Protein AF-A0A4Q3EH53-F1 (afdb_monomer_lite)

Secondary structure (DSSP, 8-state):
----PPEEEEE-STT---SSS--HHHHHHHHHTTS--SEEEEE-S--STTTS---TT-TTHHHHHHHHHHHHHHHTT--SEEEE---TTTTTTT-TTHHHHHHHHHHHHHHHTTT---BSSGGG----EEEEEETTEEEEE--GGGG-

pLDDT: mean 95.02, std 7.0, range [47.12, 98.81]

Radius of gyration: 15.26 Å; chains: 1; bounding box: 45×33×41 Å

Foldseek 3Di:
DPPADEEEAEAELQAPDDPPDDDPVLVVLLVVLVDDGHYEYEYEAPLHPDAAADDPPDPCNVVNLVSLVSNCVSCVVHPYHAAYEHDCSCLRNLDPCSLVSLLVRQVSNCVSVVNDRRYPPPSLDQDQDWDDSDPVDIDTGGRPSVVD

Sequence (148 aa):
MDNSVFEVILVGDSGNISRYKPDPVLSLLTVHLQTPNPSAVIFLGDNIYPKGLPEKGDRLRKDAELVLKKHHEAVKDYGGKVIFISGNHDWNKGKDDGYDYVIRQEKYLEKLFDGANIYLPSNGCPGPKEVSINDDLTIVAINTQWWI

Structure (mmCIF, N/CA/C/O backbone):
data_AF-A0A4Q3EH53-F1
#
_entry.id   AF-A0A4Q3EH53-F1
#
loop_
_atom_site.group_PDB
_atom_site.id
_atom_site.type_symbol
_atom_site.label_atom_id
_atom_site.label_alt_id
_atom_site.label_comp_id
_atom_site.label_asym_id
_atom_site.label_entity_id
_atom_site.label_seq_id
_atom_site.pdbx_PDB_ins_code
_atom_site.Cartn_x
_atom_site.Cartn_y
_atom_site.Cartn_z
_atom_site.occupancy
_atom_site.B_iso_or_equiv
_atom_site.auth_seq_id
_atom_site.auth_comp_id
_atom_site.auth_asym_id
_atom_site.auth_atom_id
_atom_site.pdbx_PDB_model_num
ATOM 1 N N . MET A 1 1 ? -25.188 0.169 24.663 1.00 47.12 1 MET A N 1
ATOM 2 C CA . MET A 1 1 ? -24.519 -0.308 23.441 1.00 47.12 1 MET A CA 1
ATOM 3 C C . MET A 1 1 ? -23.692 0.859 22.956 1.00 47.12 1 MET A C 1
ATOM 5 O O . MET A 1 1 ? -24.238 1.956 22.896 1.00 47.12 1 MET A O 1
ATOM 9 N N . ASP A 1 2 ? -22.386 0.666 22.797 1.00 54.84 2 ASP A N 1
ATOM 10 C CA . ASP A 1 2 ? -21.526 1.703 22.232 1.00 54.84 2 ASP A CA 1
ATOM 11 C C . ASP A 1 2 ? -21.974 1.933 20.784 1.00 54.84 2 ASP A C 1
ATOM 13 O O . ASP A 1 2 ? -22.046 0.991 20.003 1.00 54.84 2 ASP A O 1
ATOM 17 N N . ASN A 1 3 ? -22.393 3.157 20.480 1.00 58.94 3 ASN A N 1
ATOM 18 C CA . ASN A 1 3 ? -22.977 3.551 19.196 1.00 58.94 3 ASN A CA 1
ATOM 19 C C . ASN A 1 3 ? -21.880 4.079 18.251 1.00 58.94 3 ASN A C 1
ATOM 21 O O . ASN A 1 3 ? -22.140 4.937 17.405 1.00 58.94 3 ASN A O 1
ATOM 25 N N . SER A 1 4 ? -20.633 3.648 18.464 1.00 73.00 4 SER A N 1
ATOM 26 C CA . SER A 1 4 ? -19.479 4.121 17.716 1.00 73.00 4 SER A CA 1
ATOM 27 C C . SER A 1 4 ? -19.529 3.570 16.289 1.00 73.00 4 SER A C 1
ATOM 29 O O . SER A 1 4 ? -19.473 2.368 16.040 1.00 73.00 4 SER A O 1
ATOM 31 N N . VAL A 1 5 ? -19.705 4.476 15.326 1.00 88.19 5 VAL A N 1
ATOM 32 C CA . VAL A 1 5 ? -19.686 4.150 13.897 1.00 88.19 5 VAL A CA 1
ATOM 33 C C . VAL A 1 5 ? -18.267 3.733 13.519 1.00 88.19 5 VAL A C 1
ATOM 35 O O . VAL A 1 5 ? -17.317 4.463 13.801 1.00 88.19 5 VAL A O 1
ATOM 38 N N . PHE A 1 6 ? -18.125 2.575 12.873 1.00 93.50 6 PHE A N 1
ATOM 39 C CA . PHE A 1 6 ? -16.848 2.142 12.313 1.00 93.50 6 PHE A CA 1
ATOM 40 C C . PHE A 1 6 ? -16.619 2.799 10.947 1.00 93.50 6 PHE A C 1
ATOM 42 O O . PHE A 1 6 ? -17.462 2.693 10.056 1.00 93.50 6 PHE A O 1
ATOM 49 N N . GLU A 1 7 ? -15.473 3.448 10.761 1.00 95.38 7 GLU A N 1
ATOM 50 C CA . GLU A 1 7 ? -15.116 4.116 9.507 1.00 95.38 7 GLU A CA 1
ATOM 51 C C . GLU A 1 7 ? -14.174 3.259 8.647 1.00 95.38 7 GLU A C 1
ATOM 53 O O . GLU A 1 7 ? -13.176 2.718 9.121 1.00 95.38 7 GLU A O 1
ATOM 58 N N . VAL A 1 8 ? -14.454 3.168 7.347 1.00 96.94 8 VAL A N 1
ATOM 59 C CA . VAL A 1 8 ? -13.541 2.554 6.374 1.00 96.94 8 VAL A CA 1
ATOM 60 C C . VAL A 1 8 ? -12.987 3.646 5.468 1.00 96.94 8 VAL A C 1
ATOM 62 O O . VAL A 1 8 ? -13.729 4.264 4.708 1.00 96.94 8 VAL A O 1
ATOM 65 N N . ILE A 1 9 ? -11.678 3.864 5.536 1.00 98.06 9 ILE A N 1
ATOM 66 C CA . ILE A 1 9 ? -10.967 4.883 4.767 1.00 98.06 9 ILE A CA 1
ATOM 67 C C . ILE A 1 9 ? -10.294 4.202 3.578 1.00 98.06 9 ILE A C 1
ATOM 69 O O . ILE A 1 9 ? -9.456 3.318 3.747 1.00 98.06 9 ILE A O 1
ATOM 73 N N . LEU A 1 10 ? -10.662 4.618 2.370 1.00 98.38 10 LEU A N 1
ATOM 74 C CA . LEU A 1 10 ? -10.197 4.025 1.119 1.00 98.38 10 LEU A CA 1
ATOM 75 C C . LEU A 1 10 ? -9.297 5.011 0.372 1.00 98.38 10 LEU A C 1
ATOM 77 O O . LEU A 1 10 ? -9.726 6.119 0.056 1.00 98.38 10 LEU A O 1
ATOM 81 N N . VAL A 1 11 ? -8.065 4.606 0.071 1.00 98.38 11 VAL A N 1
ATOM 82 C CA . VAL A 1 11 ? -7.070 5.439 -0.618 1.00 98.38 11 VAL A CA 1
ATOM 83 C C . VAL A 1 11 ? -6.567 4.692 -1.847 1.00 98.38 11 VAL A C 1
ATOM 85 O O . VAL A 1 11 ? -5.903 3.673 -1.716 1.00 98.38 11 VAL A O 1
ATOM 88 N N . GLY A 1 12 ? -6.894 5.163 -3.046 1.00 96.38 12 GLY A N 1
ATOM 89 C CA . GLY A 1 12 ? -6.427 4.571 -4.306 1.00 96.38 12 GLY A CA 1
ATOM 90 C C . GLY A 1 12 ? -5.412 5.459 -5.017 1.00 96.38 12 GLY A C 1
ATOM 91 O O . GLY A 1 12 ? -5.354 6.662 -4.753 1.00 96.38 12 GLY A O 1
ATOM 92 N N . ASP A 1 13 ? -4.634 4.869 -5.926 1.00 97.00 13 ASP A N 1
ATOM 93 C CA . ASP A 1 13 ? -3.798 5.592 -6.895 1.00 97.00 13 ASP A CA 1
ATOM 94 C C . ASP A 1 13 ? -2.798 6.582 -6.268 1.00 97.00 13 ASP A C 1
ATOM 96 O O . ASP A 1 13 ? -2.407 7.591 -6.863 1.00 97.00 13 ASP A O 1
ATOM 100 N N . SER A 1 14 ? -2.339 6.285 -5.054 1.00 95.25 14 SER A N 1
ATOM 101 C CA . SER A 1 14 ? -1.496 7.173 -4.251 1.00 95.25 14 SER A CA 1
ATOM 102 C C . SER A 1 14 ? 0.003 7.025 -4.533 1.00 95.25 14 SER A C 1
ATOM 104 O O . SER A 1 14 ? 0.832 7.547 -3.791 1.00 95.25 14 SER A O 1
ATOM 106 N N . GLY A 1 15 ? 0.399 6.346 -5.613 1.00 95.31 15 GLY A N 1
ATOM 107 C CA . GLY A 1 15 ? 1.806 6.063 -5.902 1.00 95.31 15 GLY A CA 1
ATOM 108 C C . GLY A 1 15 ? 2.636 7.209 -6.492 1.00 95.31 15 GLY A C 1
ATOM 109 O O . GLY A 1 15 ? 3.845 7.044 -6.662 1.00 95.31 15 GLY A O 1
ATOM 110 N N . ASN A 1 16 ? 2.030 8.348 -6.859 1.00 94.56 16 ASN A N 1
ATOM 111 C CA . ASN A 1 16 ? 2.708 9.439 -7.576 1.00 94.56 16 ASN A CA 1
ATOM 112 C C . ASN A 1 16 ? 3.123 10.559 -6.617 1.00 94.56 16 ASN A C 1
ATOM 114 O O . ASN A 1 16 ? 2.721 11.716 -6.752 1.00 94.56 16 ASN A O 1
ATOM 118 N N . ILE A 1 17 ? 3.929 10.202 -5.621 1.00 93.25 17 ILE A N 1
ATOM 119 C CA . ILE A 1 17 ? 4.295 11.130 -4.556 1.00 93.25 17 ILE A CA 1
ATOM 120 C C . ILE A 1 17 ? 5.590 11.865 -4.900 1.00 93.25 17 ILE A C 1
ATOM 122 O O . ILE A 1 17 ? 6.649 11.270 -5.107 1.00 93.25 17 ILE A O 1
ATOM 126 N N . SER A 1 18 ? 5.525 13.199 -4.888 1.00 89.56 18 SER A N 1
ATOM 127 C CA . SER A 1 18 ? 6.701 14.058 -5.046 1.00 89.56 18 SER A CA 1
ATOM 128 C C . SER A 1 18 ? 7.730 13.796 -3.954 1.00 89.56 18 SER A C 1
ATOM 130 O O . SER A 1 18 ? 7.390 13.667 -2.782 1.00 89.56 18 SER A O 1
ATOM 132 N N . ARG A 1 19 ? 9.020 13.825 -4.293 1.00 84.88 19 ARG A N 1
ATOM 133 C CA . ARG A 1 19 ? 10.094 13.750 -3.291 1.00 84.88 19 ARG A CA 1
ATOM 134 C C . ARG A 1 19 ? 10.142 14.976 -2.385 1.00 84.88 19 ARG A C 1
ATOM 136 O O . ARG A 1 19 ? 10.402 14.843 -1.195 1.00 84.88 19 ARG A O 1
ATOM 143 N N . TYR A 1 20 ? 9.886 16.149 -2.958 1.00 87.81 20 TYR A N 1
ATOM 144 C CA . TYR A 1 20 ? 10.205 17.446 -2.353 1.00 87.81 20 TYR A CA 1
ATOM 145 C C . TYR A 1 20 ? 9.001 18.162 -1.749 1.00 87.81 20 TYR A C 1
ATOM 147 O O . TYR A 1 20 ? 9.167 19.189 -1.101 1.00 87.81 20 TYR A O 1
ATOM 155 N N . LYS A 1 21 ? 7.790 17.663 -2.001 1.00 90.06 21 LYS A N 1
ATOM 156 C CA . LYS A 1 21 ? 6.555 18.265 -1.504 1.00 90.06 21 LYS A CA 1
ATOM 157 C C . LYS A 1 21 ? 5.763 17.234 -0.700 1.00 90.06 21 LYS A C 1
ATOM 159 O O . LYS A 1 21 ? 5.827 16.046 -1.039 1.00 90.06 21 LYS A O 1
ATOM 164 N N . PRO A 1 22 ? 5.044 17.664 0.349 1.00 90.88 22 PRO A N 1
ATOM 165 C CA . PRO A 1 22 ? 4.012 16.841 0.960 1.00 90.88 22 PRO A CA 1
ATOM 166 C C . PRO A 1 22 ? 2.986 16.422 -0.092 1.00 90.88 22 PRO A C 1
ATOM 168 O O . PRO A 1 22 ? 2.660 17.203 -0.991 1.00 90.88 22 PRO A O 1
ATOM 171 N N . ASP A 1 23 ? 2.499 15.193 0.022 1.00 96.50 23 ASP A N 1
ATOM 172 C CA . ASP A 1 23 ? 1.357 14.739 -0.758 1.00 96.50 23 ASP A CA 1
ATOM 173 C C . ASP A 1 23 ? 0.063 15.213 -0.072 1.00 96.50 23 ASP A C 1
ATOM 175 O O . ASP A 1 23 ? -0.076 15.003 1.138 1.00 96.50 23 ASP A O 1
ATOM 179 N N . PRO A 1 24 ? -0.863 15.884 -0.779 1.00 96.12 24 PRO A N 1
ATOM 180 C CA . PRO A 1 24 ? -2.069 16.428 -0.163 1.00 96.12 24 PRO A CA 1
ATOM 181 C C . PRO A 1 24 ? -3.021 15.341 0.356 1.00 96.12 24 PRO A C 1
ATOM 183 O O . PRO A 1 24 ? -3.655 15.563 1.384 1.00 96.12 24 PRO A O 1
ATOM 186 N N . VAL A 1 25 ? -3.095 14.173 -0.297 1.00 96.50 25 VAL A N 1
ATOM 187 C CA . VAL A 1 25 ? -3.964 13.062 0.127 1.00 96.50 25 VAL A CA 1
ATOM 188 C C . VAL A 1 25 ? -3.409 12.419 1.390 1.00 96.50 25 VAL A C 1
ATOM 190 O O . VAL A 1 25 ? -4.137 12.274 2.369 1.00 96.50 25 VAL A O 1
ATOM 193 N N . LEU A 1 26 ? -2.110 12.110 1.421 1.00 97.81 26 LEU A N 1
ATOM 194 C CA . LEU A 1 26 ? -1.485 11.556 2.624 1.00 97.81 26 LEU A CA 1
ATOM 195 C C . LEU A 1 26 ? -1.484 12.552 3.787 1.00 97.81 26 LEU A C 1
ATOM 197 O O . LEU A 1 26 ? -1.689 12.152 4.927 1.00 97.81 26 LEU A O 1
ATOM 201 N N . SER A 1 27 ? -1.307 13.847 3.512 1.00 97.25 27 SER A N 1
ATOM 202 C CA . SER A 1 27 ? -1.379 14.882 4.553 1.00 97.25 27 SER A CA 1
ATOM 203 C C . SER A 1 27 ? -2.784 14.975 5.151 1.00 97.25 27 SER A C 1
ATOM 205 O O . SER A 1 27 ? -2.925 15.070 6.369 1.00 97.25 27 SER A O 1
ATOM 207 N N . LEU A 1 28 ? -3.822 14.919 4.307 1.00 97.31 28 LEU A N 1
ATOM 208 C CA . LEU A 1 28 ? -5.212 14.882 4.759 1.00 97.31 28 LEU A CA 1
ATOM 209 C C . LEU A 1 28 ? -5.490 13.625 5.588 1.00 97.31 28 LEU A C 1
ATOM 211 O O . LEU A 1 28 ? -6.092 13.732 6.653 1.00 97.31 28 LEU A O 1
ATOM 215 N N . LEU A 1 29 ? -5.006 12.465 5.135 1.00 98.00 29 LEU A N 1
ATOM 216 C CA . LEU A 1 29 ? -5.121 11.206 5.866 1.00 98.00 29 LEU A CA 1
ATOM 217 C C . LEU A 1 29 ? -4.488 11.321 7.258 1.00 98.00 29 LEU A C 1
ATOM 219 O O . LEU A 1 29 ? -5.150 11.028 8.245 1.00 98.00 29 LEU A O 1
ATOM 223 N N . THR A 1 30 ? -3.252 11.818 7.362 1.00 97.69 30 THR A N 1
ATOM 224 C CA . THR A 1 30 ? -2.578 11.995 8.657 1.00 97.69 30 THR A CA 1
ATOM 225 C C . THR A 1 30 ? -3.371 12.885 9.607 1.00 97.69 30 THR A C 1
ATOM 227 O O . THR A 1 30 ? -3.491 12.547 10.779 1.00 97.69 30 THR A O 1
ATOM 230 N N . VAL A 1 31 ? -3.928 14.001 9.125 1.00 97.25 31 VAL A N 1
ATOM 231 C CA . VAL A 1 31 ? -4.755 14.896 9.953 1.00 97.25 31 VAL A CA 1
ATOM 232 C C . VAL A 1 31 ? -6.050 14.209 10.385 1.00 97.25 31 VAL A C 1
ATOM 234 O O . VAL A 1 31 ? -6.423 14.293 11.552 1.00 97.25 31 VAL A O 1
A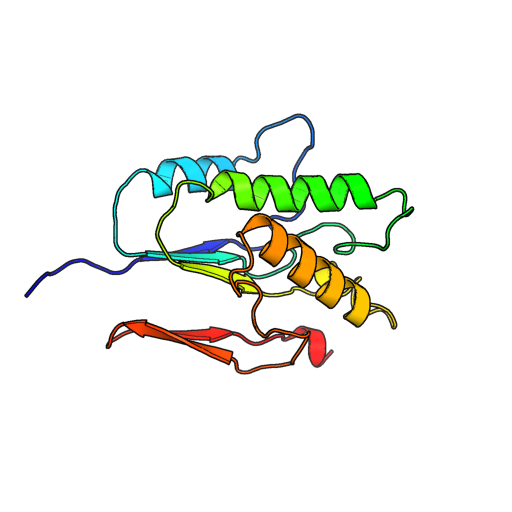TOM 237 N N . HIS A 1 32 ? -6.721 13.500 9.476 1.00 96.81 32 HIS A N 1
ATOM 238 C CA . HIS A 1 32 ? -7.965 12.787 9.773 1.00 96.81 32 HIS A CA 1
ATOM 239 C C . HIS A 1 32 ? -7.768 11.720 10.859 1.00 96.81 32 HIS A C 1
ATOM 241 O O . HIS A 1 32 ? -8.534 11.657 11.820 1.00 96.81 32 HIS A O 1
ATOM 247 N N . LEU A 1 33 ? -6.675 10.956 10.767 1.00 96.94 33 LEU A N 1
ATOM 248 C CA . LEU A 1 33 ? -6.334 9.883 11.707 1.00 96.94 33 LEU A CA 1
ATOM 249 C C . LEU A 1 33 ? -5.934 10.372 13.112 1.00 96.94 33 LEU A C 1
ATOM 251 O O . LEU A 1 33 ? -5.809 9.553 14.019 1.00 96.94 33 LEU A O 1
ATOM 255 N N . GLN A 1 34 ? -5.763 11.684 13.330 1.00 93.94 34 GLN A N 1
ATOM 256 C CA . GLN A 1 34 ? -5.559 12.244 14.677 1.00 93.94 34 GLN A CA 1
ATOM 257 C C . GLN A 1 34 ? -6.820 12.167 15.542 1.00 93.94 34 GLN A C 1
ATOM 259 O O . GLN A 1 34 ? -6.728 12.250 16.767 1.00 93.94 34 GLN A O 1
ATOM 264 N N . THR A 1 35 ? -7.995 12.022 14.923 1.00 87.88 35 THR A N 1
ATOM 265 C CA . THR A 1 35 ? -9.253 11.856 15.652 1.00 87.88 35 THR A CA 1
ATOM 266 C C . THR A 1 35 ? -9.440 10.376 15.987 1.00 87.88 35 THR A C 1
ATOM 268 O O . THR A 1 35 ? -9.561 9.560 15.071 1.00 87.88 35 THR A O 1
ATOM 271 N N . PRO A 1 36 ? -9.475 9.993 17.275 1.00 81.25 36 PRO A N 1
ATOM 272 C CA . PRO A 1 36 ? -9.585 8.595 17.663 1.00 81.25 36 PRO A CA 1
ATOM 273 C C . PRO A 1 36 ? -11.004 8.074 17.402 1.00 81.25 36 PRO A C 1
ATOM 275 O O . PRO A 1 36 ? -11.888 8.215 18.243 1.00 81.25 36 PRO A O 1
ATOM 278 N N . ASN A 1 37 ? -11.198 7.446 16.242 1.00 89.69 37 ASN A N 1
ATOM 279 C CA . ASN A 1 37 ? -12.412 6.722 15.869 1.00 89.69 37 ASN A CA 1
ATOM 280 C C . ASN A 1 37 ? -12.063 5.276 15.479 1.00 89.69 37 ASN A C 1
ATOM 282 O O . ASN A 1 37 ? -11.041 5.068 14.808 1.00 89.69 37 ASN A O 1
ATOM 286 N N . PRO A 1 38 ? -12.900 4.278 15.831 1.00 93.25 38 PRO A N 1
ATOM 287 C CA . PRO A 1 38 ? -12.767 2.928 15.296 1.00 93.25 38 PRO A CA 1
ATOM 288 C C . PRO A 1 38 ? -12.775 2.973 13.768 1.00 93.25 38 PRO A C 1
ATOM 290 O O . PRO A 1 38 ? -13.756 3.390 13.153 1.00 93.25 38 PRO A O 1
ATOM 293 N N . SER A 1 39 ? -11.661 2.593 13.153 1.00 95.81 39 SER A N 1
ATOM 294 C CA . SER A 1 39 ? -11.513 2.696 11.708 1.00 95.81 39 SER A CA 1
ATOM 295 C C . SER A 1 39 ? -10.537 1.667 11.141 1.00 95.81 39 SER A C 1
ATOM 297 O O . SER A 1 39 ? -9.812 0.988 11.880 1.00 95.81 39 SER A O 1
ATOM 299 N N . ALA A 1 40 ? -10.528 1.552 9.814 1.00 97.06 40 ALA A N 1
ATOM 300 C CA . ALA A 1 40 ? -9.479 0.889 9.048 1.00 97.06 40 ALA A CA 1
ATOM 301 C C . ALA A 1 40 ? -9.092 1.734 7.826 1.00 97.06 40 ALA A C 1
ATOM 303 O O . ALA A 1 40 ? -9.955 2.342 7.194 1.00 97.06 40 ALA A O 1
ATOM 304 N N . VAL A 1 41 ? -7.809 1.719 7.463 1.00 98.31 41 VAL A N 1
ATOM 305 C CA . VAL A 1 41 ? -7.271 2.341 6.245 1.00 98.31 41 VAL A CA 1
ATOM 306 C C . VAL A 1 41 ? -6.925 1.251 5.239 1.00 98.31 41 VAL A C 1
ATOM 308 O O . VAL A 1 41 ? -6.191 0.316 5.557 1.00 98.31 41 VAL A O 1
ATOM 311 N N . ILE A 1 42 ? -7.426 1.383 4.014 1.00 98.62 42 ILE A N 1
ATOM 312 C CA . ILE A 1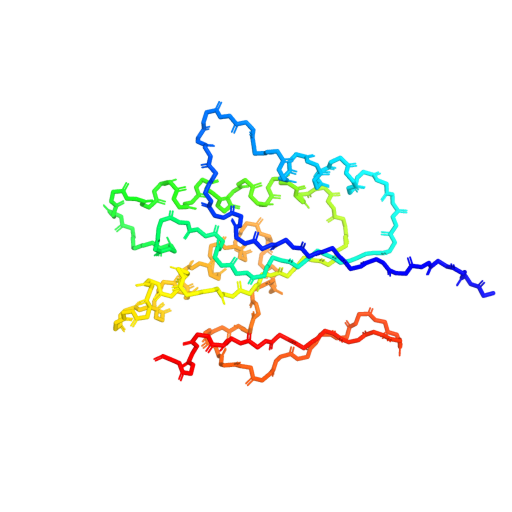 42 ? -7.162 0.456 2.915 1.00 98.62 42 ILE A CA 1
ATOM 313 C C . ILE A 1 42 ? -6.568 1.234 1.743 1.00 98.62 42 ILE A C 1
ATOM 315 O O . ILE A 1 42 ? -7.244 2.063 1.132 1.00 98.62 42 ILE A O 1
ATOM 319 N N . PHE A 1 43 ? -5.319 0.932 1.407 1.00 98.56 43 PHE A N 1
ATOM 320 C CA . PHE A 1 43 ? -4.687 1.365 0.169 1.00 98.56 43 PHE A CA 1
ATOM 321 C C . PHE A 1 43 ? -5.072 0.402 -0.957 1.00 98.56 43 PHE A C 1
ATOM 323 O O . PHE A 1 43 ? -4.742 -0.783 -0.904 1.00 98.56 43 PHE A O 1
ATOM 330 N N . LEU A 1 44 ? -5.806 0.906 -1.949 1.00 98.00 44 LEU A N 1
ATOM 331 C CA . LEU A 1 44 ? -6.531 0.142 -2.970 1.00 98.00 44 LEU A CA 1
ATOM 332 C C . LEU A 1 44 ? -5.687 -0.267 -4.193 1.00 98.00 44 LEU A C 1
ATOM 334 O O . LEU A 1 44 ? -6.245 -0.681 -5.208 1.00 98.00 44 LEU A O 1
ATOM 338 N N . GLY A 1 45 ? -4.360 -0.198 -4.100 1.00 96.94 45 GLY A N 1
ATOM 339 C CA . GLY A 1 45 ? -3.456 -0.523 -5.202 1.00 96.94 45 GLY A CA 1
ATOM 340 C C . GLY A 1 45 ? -2.879 0.696 -5.907 1.00 96.94 45 GLY A C 1
ATOM 341 O O . GLY A 1 45 ? -3.173 1.843 -5.569 1.00 96.94 45 GLY A O 1
ATOM 342 N N . ASP A 1 46 ? -1.984 0.414 -6.853 1.00 97.94 46 ASP A N 1
ATOM 343 C CA . ASP A 1 46 ? -1.137 1.396 -7.534 1.00 97.94 46 ASP A CA 1
ATOM 344 C C . ASP A 1 46 ? -0.384 2.281 -6.538 1.00 97.94 46 ASP A C 1
ATOM 346 O O . ASP A 1 46 ? -0.273 3.506 -6.648 1.00 97.94 46 ASP A O 1
ATOM 350 N N . ASN A 1 47 ? 0.183 1.596 -5.545 1.00 97.88 47 ASN A N 1
ATOM 351 C CA . ASN A 1 47 ? 0.870 2.210 -4.418 1.00 97.88 47 ASN A CA 1
ATOM 352 C C . ASN A 1 47 ? 2.203 2.845 -4.841 1.00 97.88 47 ASN A C 1
ATOM 354 O O . ASN A 1 47 ? 2.764 3.646 -4.095 1.00 97.88 47 ASN A O 1
ATOM 358 N N . ILE A 1 48 ? 2.751 2.470 -6.007 1.00 97.69 48 ILE A N 1
ATOM 359 C CA . ILE A 1 48 ? 3.988 3.035 -6.556 1.00 97.69 48 ILE A CA 1
ATOM 360 C C . ILE A 1 48 ? 3.909 3.186 -8.079 1.00 97.69 48 ILE A C 1
ATOM 362 O O . ILE A 1 48 ? 3.863 2.210 -8.835 1.00 97.69 48 ILE A O 1
ATOM 366 N N . TYR A 1 49 ? 4.061 4.423 -8.550 1.00 96.56 49 TYR A N 1
ATOM 367 C CA . TYR A 1 49 ? 4.248 4.715 -9.968 1.00 96.56 49 TYR A CA 1
ATOM 368 C C . TYR A 1 49 ? 5.743 4.826 -10.347 1.00 96.56 49 TYR A C 1
ATOM 370 O O . TYR A 1 49 ? 6.563 5.271 -9.546 1.00 96.56 49 TYR A O 1
ATOM 378 N N . PRO A 1 50 ? 6.134 4.465 -11.589 1.00 95.06 50 PRO A N 1
ATOM 379 C CA . PRO A 1 50 ? 5.275 3.964 -12.658 1.00 95.06 50 PRO A CA 1
ATOM 380 C C . PRO A 1 50 ? 5.123 2.438 -12.697 1.00 95.06 50 PRO A C 1
ATOM 382 O O . PRO A 1 50 ? 4.373 1.983 -13.556 1.00 95.06 50 PRO A O 1
ATOM 385 N N . LYS A 1 51 ? 5.869 1.647 -11.915 1.00 92.69 51 LYS A N 1
ATOM 386 C CA . LYS A 1 51 ? 5.929 0.180 -12.079 1.00 92.69 51 LYS A CA 1
ATOM 387 C C . LYS A 1 51 ? 6.212 -0.583 -10.773 1.00 92.69 51 LYS A C 1
ATOM 389 O O . LYS A 1 51 ? 6.968 -1.546 -10.805 1.00 92.69 51 LYS A O 1
ATOM 394 N N . GLY A 1 52 ? 5.676 -0.155 -9.631 1.00 97.00 52 GLY A N 1
ATOM 395 C CA . GLY A 1 52 ? 5.868 -0.916 -8.395 1.00 97.00 52 GLY A CA 1
ATOM 396 C C . GLY A 1 52 ? 7.295 -0.811 -7.855 1.00 97.00 52 GLY A C 1
ATOM 397 O O . GLY A 1 52 ? 8.018 0.157 -8.116 1.00 97.00 52 GLY A O 1
ATOM 398 N N . LEU A 1 53 ? 7.711 -1.826 -7.093 1.00 98.44 53 LEU A N 1
ATOM 399 C CA . LEU A 1 53 ? 9.012 -1.858 -6.431 1.00 98.44 53 LEU A CA 1
ATOM 400 C C . LEU A 1 53 ? 10.045 -2.731 -7.192 1.00 98.44 53 LEU A C 1
ATOM 402 O O . LEU A 1 53 ? 10.044 -3.961 -7.046 1.00 98.44 53 LEU A O 1
ATOM 406 N N . PRO A 1 54 ? 10.983 -2.129 -7.958 1.00 98.19 54 PRO A N 1
ATOM 407 C CA . PRO A 1 54 ? 11.972 -2.879 -8.734 1.00 98.19 54 PRO A CA 1
ATOM 408 C C . PRO A 1 54 ? 13.030 -3.539 -7.845 1.00 98.19 54 PRO A C 1
ATOM 410 O O . PRO A 1 54 ? 13.060 -3.352 -6.624 1.00 98.19 54 PRO A O 1
ATOM 413 N N . GLU A 1 55 ? 13.912 -4.335 -8.442 1.00 98.19 55 GLU A N 1
ATOM 414 C CA . GLU A 1 55 ? 15.014 -4.978 -7.728 1.00 98.19 55 GLU A CA 1
ATOM 415 C C . GLU A 1 55 ? 16.043 -3.981 -7.167 1.00 98.19 55 GLU A C 1
ATOM 417 O O . GLU A 1 55 ? 16.081 -2.792 -7.501 1.00 98.19 55 GLU A O 1
ATOM 422 N N . LYS A 1 56 ? 16.899 -4.462 -6.261 1.00 97.38 56 LYS A N 1
ATOM 423 C CA . LYS A 1 56 ? 17.998 -3.646 -5.734 1.00 97.38 56 LYS A CA 1
ATOM 424 C C . LYS A 1 56 ? 18.994 -3.352 -6.858 1.00 97.38 56 LYS A C 1
ATOM 426 O O . LYS A 1 56 ? 19.407 -4.262 -7.559 1.00 97.38 56 LYS A O 1
ATOM 431 N N . GLY A 1 57 ? 19.420 -2.096 -6.973 1.00 97.06 57 GLY A N 1
ATOM 432 C CA . GLY A 1 57 ? 20.323 -1.638 -8.035 1.00 97.06 57 GLY A CA 1
ATOM 433 C C . GLY A 1 57 ? 19.606 -0.914 -9.176 1.00 97.06 57 GLY A C 1
ATOM 434 O O . GLY A 1 57 ? 20.235 -0.098 -9.846 1.00 97.06 57 GLY A O 1
ATOM 435 N N . ASP A 1 58 ? 18.291 -1.110 -9.331 1.00 98.00 58 ASP A N 1
ATOM 436 C CA . ASP A 1 58 ? 17.495 -0.346 -10.291 1.00 98.00 58 ASP A CA 1
ATOM 437 C C . ASP A 1 58 ? 17.474 1.154 -9.935 1.00 98.00 58 ASP A C 1
ATOM 439 O O . ASP A 1 58 ? 17.382 1.548 -8.765 1.00 98.00 58 ASP A O 1
ATOM 443 N N . ARG A 1 59 ? 17.533 2.015 -10.959 1.00 97.19 59 ARG A N 1
ATOM 444 C CA . ARG A 1 59 ? 17.564 3.479 -10.808 1.00 97.19 59 ARG A CA 1
ATOM 445 C C . ARG A 1 59 ? 16.333 4.033 -10.080 1.00 97.19 59 ARG A C 1
ATOM 447 O O . ARG A 1 59 ? 16.451 5.048 -9.397 1.00 97.19 59 ARG A O 1
ATOM 454 N N . LEU A 1 60 ? 15.172 3.396 -10.224 1.00 95.75 60 LEU A N 1
ATOM 455 C CA . LEU A 1 60 ? 13.904 3.796 -9.609 1.00 95.75 60 LEU A CA 1
ATOM 456 C C . LEU A 1 60 ? 13.710 3.208 -8.206 1.00 95.75 60 LEU A C 1
ATOM 458 O O . LEU A 1 60 ? 12.797 3.630 -7.497 1.00 95.75 60 LEU A O 1
ATOM 462 N N . ARG A 1 61 ? 14.572 2.284 -7.757 1.00 97.75 61 ARG A N 1
ATOM 463 C CA . ARG A 1 61 ? 14.424 1.601 -6.461 1.00 97.75 61 ARG A CA 1
ATOM 464 C C . ARG A 1 61 ? 14.300 2.573 -5.292 1.00 97.75 61 ARG A C 1
ATOM 466 O O . ARG A 1 61 ? 13.418 2.414 -4.455 1.00 97.75 61 ARG A O 1
ATOM 473 N N . LYS A 1 62 ? 15.174 3.583 -5.226 1.00 97.12 62 LYS A N 1
ATOM 474 C CA . LYS A 1 62 ? 15.176 4.565 -4.124 1.00 97.12 62 LYS A CA 1
ATOM 475 C C . LYS A 1 62 ? 13.890 5.392 -4.076 1.00 97.12 62 LYS A C 1
ATOM 477 O O . LYS A 1 62 ? 13.477 5.806 -2.998 1.00 97.12 62 LYS A O 1
ATOM 482 N N . ASP A 1 63 ? 13.279 5.631 -5.228 1.00 96.38 63 ASP A N 1
ATOM 483 C CA . ASP A 1 63 ? 12.091 6.471 -5.376 1.00 96.38 63 ASP A CA 1
ATOM 484 C C . ASP A 1 63 ? 10.867 5.686 -4.940 1.00 96.38 63 ASP A C 1
ATOM 486 O O . ASP A 1 63 ? 10.102 6.157 -4.108 1.00 96.38 63 ASP A O 1
ATOM 490 N N . ALA A 1 64 ? 10.758 4.451 -5.428 1.00 97.88 64 ALA A N 1
ATOM 491 C CA . ALA A 1 64 ? 9.731 3.504 -5.029 1.00 97.88 64 ALA A CA 1
ATOM 492 C C . ALA A 1 64 ? 9.739 3.263 -3.509 1.00 97.88 64 ALA A C 1
ATOM 494 O O . ALA A 1 64 ? 8.705 3.327 -2.849 1.00 97.88 64 ALA A O 1
ATOM 495 N N . GLU A 1 65 ? 10.922 3.077 -2.920 1.00 98.38 65 GLU A N 1
ATOM 496 C CA . GLU A 1 65 ? 11.072 2.950 -1.469 1.00 98.38 65 GLU A CA 1
ATOM 497 C C . GLU A 1 65 ? 10.650 4.209 -0.698 1.00 98.38 65 GLU A C 1
ATOM 499 O O . GLU A 1 65 ? 10.058 4.107 0.376 1.00 98.38 65 GLU A O 1
ATOM 504 N N . LEU A 1 66 ? 10.950 5.399 -1.227 1.00 97.69 66 LEU A N 1
ATOM 505 C CA . LEU A 1 66 ? 10.521 6.658 -0.621 1.00 97.69 66 LEU A CA 1
ATOM 506 C C . LEU A 1 66 ? 8.995 6.797 -0.645 1.00 97.69 66 LEU A C 1
ATOM 508 O O . LEU A 1 66 ? 8.421 7.245 0.342 1.00 97.69 66 LEU A O 1
ATOM 512 N N . VAL A 1 67 ? 8.343 6.400 -1.739 1.00 97.94 67 VAL A N 1
ATOM 513 C CA . VAL A 1 67 ? 6.877 6.407 -1.850 1.00 97.94 67 VAL A CA 1
ATOM 514 C C . VAL A 1 67 ? 6.257 5.521 -0.765 1.00 97.94 67 VAL A C 1
ATOM 516 O O . VAL A 1 67 ? 5.396 5.991 -0.023 1.00 97.94 67 VAL A O 1
ATOM 519 N N . LEU A 1 68 ? 6.736 4.284 -0.589 1.00 98.44 68 LEU A N 1
ATOM 520 C CA . LEU A 1 68 ? 6.232 3.380 0.458 1.00 98.44 68 LEU A CA 1
ATOM 521 C C . LEU A 1 68 ? 6.490 3.909 1.875 1.00 98.44 68 LEU A C 1
ATOM 523 O O . LEU A 1 68 ? 5.622 3.814 2.740 1.00 98.44 68 LEU A O 1
ATOM 527 N N . LYS A 1 69 ? 7.656 4.522 2.111 1.00 98.44 69 LYS A N 1
ATOM 528 C CA . LYS A 1 69 ? 7.950 5.185 3.389 1.00 98.44 69 LYS A CA 1
ATOM 529 C C . LYS A 1 69 ? 6.965 6.304 3.691 1.00 98.44 69 LYS A C 1
ATOM 531 O O . LYS A 1 69 ? 6.539 6.406 4.830 1.00 98.44 69 LYS A O 1
ATOM 536 N N . LYS A 1 70 ? 6.568 7.095 2.693 1.00 98.19 70 LYS A N 1
ATOM 537 C CA . LYS A 1 70 ? 5.582 8.166 2.881 1.00 98.19 70 LYS A CA 1
ATOM 538 C C . LYS A 1 70 ? 4.190 7.634 3.211 1.00 98.19 70 LYS A C 1
ATOM 540 O O . LYS A 1 70 ? 3.527 8.209 4.064 1.00 98.19 70 LYS A O 1
ATOM 545 N N . HIS A 1 71 ? 3.775 6.523 2.598 1.00 98.44 71 HIS A N 1
ATOM 546 C CA . HIS A 1 71 ? 2.535 5.841 2.983 1.00 98.44 71 HIS A CA 1
ATOM 547 C C . HIS A 1 71 ? 2.583 5.394 4.446 1.00 98.44 71 HIS A C 1
ATOM 549 O O . HIS A 1 71 ? 1.665 5.687 5.203 1.00 98.44 71 HIS A O 1
ATOM 555 N N . HIS A 1 72 ? 3.677 4.744 4.856 1.00 98.50 72 HIS A N 1
ATOM 556 C CA . HIS A 1 72 ? 3.884 4.345 6.247 1.00 98.50 72 HIS A CA 1
ATOM 557 C C . HIS A 1 72 ? 3.902 5.556 7.193 1.00 98.50 72 HIS A C 1
ATOM 559 O O . HIS A 1 72 ? 3.192 5.560 8.189 1.00 98.50 72 HIS A O 1
ATOM 565 N N . GLU A 1 73 ? 4.645 6.618 6.867 1.00 98.00 73 GLU A N 1
ATOM 566 C CA . GLU A 1 73 ? 4.696 7.848 7.667 1.00 98.00 73 GLU A CA 1
ATOM 567 C C . GLU A 1 73 ? 3.317 8.483 7.862 1.00 98.00 73 GLU A C 1
ATOM 569 O O . GLU A 1 73 ? 3.063 9.030 8.933 1.00 98.00 73 GLU A O 1
ATOM 574 N N . ALA A 1 74 ? 2.427 8.383 6.869 1.00 98.00 74 ALA A N 1
ATOM 575 C CA . ALA A 1 74 ? 1.084 8.945 6.948 1.00 98.00 74 ALA A CA 1
ATOM 576 C C . ALA A 1 74 ? 0.187 8.255 7.989 1.00 98.00 74 ALA A C 1
ATOM 578 O O . ALA A 1 74 ? -0.760 8.878 8.472 1.00 98.00 74 ALA A O 1
ATOM 579 N N . VAL A 1 75 ? 0.495 6.998 8.330 1.00 98.19 75 VAL A N 1
ATOM 580 C CA . VAL A 1 75 ? -0.286 6.137 9.235 1.00 98.19 75 VAL A CA 1
ATOM 581 C C . VAL A 1 75 ? 0.537 5.599 10.415 1.00 98.19 75 VAL A C 1
ATOM 583 O O . VAL A 1 75 ? 0.059 4.757 11.161 1.00 98.19 75 VAL A O 1
ATOM 586 N N . LYS A 1 76 ? 1.774 6.066 10.618 1.00 97.06 76 LYS A N 1
ATOM 587 C CA . LYS A 1 76 ? 2.706 5.502 11.616 1.00 97.06 76 LYS A CA 1
ATOM 588 C C . LYS A 1 76 ? 2.206 5.595 13.065 1.00 97.06 76 LYS A C 1
ATOM 590 O O . LYS A 1 76 ? 2.550 4.756 13.886 1.00 97.06 76 LYS A O 1
ATOM 595 N N . ASP A 1 77 ? 1.419 6.629 13.367 1.00 95.38 77 ASP A N 1
ATOM 596 C CA . ASP A 1 77 ? 0.868 6.892 14.704 1.00 95.38 77 ASP A CA 1
ATOM 597 C C . ASP A 1 77 ? -0.581 6.378 14.828 1.00 95.38 77 ASP A C 1
ATOM 599 O O . ASP A 1 77 ? -1.236 6.562 15.854 1.00 95.38 77 ASP A O 1
ATOM 603 N N . TYR A 1 78 ? -1.104 5.746 13.773 1.00 96.88 78 TYR A N 1
ATOM 604 C CA . TYR A 1 78 ? -2.460 5.224 13.726 1.00 96.88 78 TYR A CA 1
ATOM 605 C C . TYR A 1 78 ? -2.512 3.796 14.275 1.00 96.88 78 TYR A C 1
ATOM 607 O O . TYR A 1 78 ? -1.882 2.885 13.748 1.00 96.88 78 TYR A O 1
ATOM 615 N N . GLY A 1 79 ? -3.298 3.596 15.335 1.00 93.38 79 GLY A N 1
ATOM 616 C CA . GLY A 1 79 ? -3.445 2.295 15.999 1.00 93.38 79 GLY A CA 1
ATOM 617 C C . GLY A 1 79 ? -4.498 1.364 15.387 1.00 93.38 79 GLY A C 1
ATOM 618 O O . GLY A 1 79 ? -4.715 0.275 15.916 1.00 93.38 79 GLY A O 1
ATOM 619 N N . GLY A 1 80 ? -5.196 1.794 14.332 1.00 94.06 80 GLY A N 1
ATOM 620 C CA . GLY A 1 80 ? -6.196 0.973 13.651 1.00 94.06 80 GLY A CA 1
ATOM 621 C C . GLY A 1 80 ? -5.590 0.041 12.602 1.00 94.06 80 GLY A C 1
ATOM 622 O O . GLY A 1 80 ? -4.375 -0.099 12.468 1.00 94.06 80 GLY A O 1
ATOM 623 N N . LYS A 1 81 ? -6.454 -0.638 11.842 1.00 95.50 81 LYS A N 1
ATOM 624 C CA . LYS A 1 81 ? -6.004 -1.619 10.847 1.00 95.50 81 LYS A CA 1
ATOM 625 C C . LYS A 1 81 ? -5.580 -0.917 9.558 1.00 95.50 81 LYS A C 1
ATOM 627 O O . LYS A 1 81 ? -6.350 -0.136 9.011 1.00 95.50 81 LYS A O 1
ATOM 632 N N . VAL A 1 82 ? -4.393 -1.242 9.050 1.00 98.12 82 VAL A N 1
ATOM 633 C CA . VAL A 1 82 ? -3.897 -0.778 7.746 1.00 98.12 82 VAL A CA 1
ATOM 634 C C . VAL A 1 82 ? -3.781 -1.972 6.806 1.00 98.12 82 VAL A C 1
ATOM 636 O O . VAL A 1 82 ? -3.227 -3.003 7.182 1.00 98.12 82 VAL A O 1
ATOM 639 N N . ILE A 1 83 ? -4.318 -1.842 5.596 1.00 98.44 83 ILE A N 1
ATOM 640 C CA . ILE A 1 83 ? -4.275 -2.868 4.553 1.00 98.44 83 ILE A CA 1
ATOM 641 C C . ILE A 1 83 ? -3.784 -2.227 3.258 1.00 98.44 83 ILE A C 1
ATOM 643 O O . ILE A 1 83 ? -4.213 -1.137 2.899 1.00 98.44 83 ILE A O 1
ATOM 647 N N . PHE A 1 84 ? -2.918 -2.924 2.539 1.00 98.56 84 PHE A N 1
ATOM 648 C CA . PHE A 1 84 ? -2.521 -2.623 1.172 1.00 98.56 84 PHE A CA 1
ATOM 649 C C . PHE A 1 84 ? -2.977 -3.765 0.274 1.00 98.56 84 PHE A C 1
ATOM 651 O O . PHE A 1 84 ? -2.792 -4.930 0.621 1.00 98.56 84 PHE A O 1
ATOM 658 N N . ILE A 1 85 ? -3.528 -3.435 -0.888 1.00 97.75 85 ILE A N 1
ATOM 659 C CA . ILE A 1 85 ? -3.721 -4.379 -1.991 1.00 97.75 85 ILE A CA 1
ATOM 660 C C . ILE A 1 85 ? -2.861 -3.942 -3.183 1.00 97.75 85 ILE A C 1
ATOM 662 O O . ILE A 1 85 ? -2.401 -2.800 -3.239 1.00 97.75 85 ILE A O 1
ATOM 666 N N . SER A 1 86 ? -2.593 -4.852 -4.119 1.00 96.88 86 SER A N 1
ATOM 667 C CA . SER A 1 86 ? -1.812 -4.556 -5.328 1.00 96.88 86 SER A CA 1
ATOM 668 C C . SER A 1 86 ? -2.698 -4.080 -6.478 1.00 96.88 86 SER A C 1
ATOM 670 O O . SER A 1 86 ? -3.698 -4.733 -6.780 1.00 96.88 86 SER A O 1
ATOM 672 N N . GLY A 1 87 ? -2.278 -3.026 -7.175 1.00 97.12 87 GLY A N 1
ATOM 673 C CA . GLY A 1 87 ? -2.814 -2.632 -8.482 1.00 97.12 87 GLY A CA 1
AT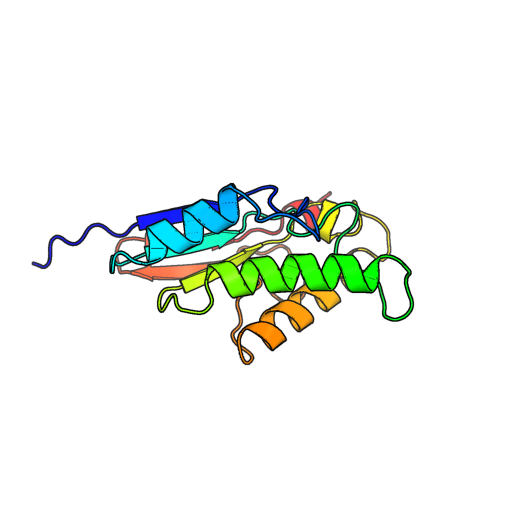OM 674 C C . GLY A 1 87 ? -1.919 -3.084 -9.641 1.00 97.12 87 GLY A C 1
ATOM 675 O O . GLY A 1 87 ? -0.882 -3.724 -9.442 1.00 97.12 87 GLY A O 1
ATOM 676 N N . ASN A 1 88 ? -2.291 -2.752 -10.877 1.00 97.38 88 ASN A N 1
ATOM 677 C CA . ASN A 1 88 ? -1.545 -3.175 -12.063 1.00 97.38 88 ASN A CA 1
ATOM 678 C C . ASN A 1 88 ? -0.129 -2.590 -12.115 1.00 97.38 88 ASN A C 1
ATOM 680 O O . ASN A 1 88 ? 0.798 -3.244 -12.599 1.00 97.38 88 ASN A O 1
ATOM 684 N N . HIS A 1 89 ? 0.078 -1.376 -11.602 1.00 97.94 89 HIS A N 1
ATOM 685 C CA . HIS A 1 89 ? 1.405 -0.776 -11.547 1.00 97.94 89 HIS A CA 1
ATOM 686 C C . HIS A 1 89 ? 2.317 -1.492 -10.553 1.00 97.94 89 HIS A C 1
ATOM 688 O O . HIS A 1 89 ? 3.499 -1.659 -10.857 1.00 97.94 89 HIS A O 1
ATOM 694 N N . ASP A 1 90 ? 1.779 -1.978 -9.433 1.00 97.81 90 ASP A N 1
ATOM 695 C CA . ASP A 1 90 ? 2.533 -2.766 -8.449 1.00 97.81 90 ASP A CA 1
ATOM 696 C C . ASP A 1 90 ? 3.028 -4.098 -9.049 1.00 97.81 90 ASP A C 1
ATOM 698 O O . ASP A 1 90 ? 4.128 -4.551 -8.744 1.00 97.81 90 ASP A O 1
ATOM 702 N N . TRP A 1 91 ? 2.275 -4.660 -10.000 1.00 97.81 91 TRP A N 1
ATOM 703 C CA . TRP A 1 91 ? 2.618 -5.845 -10.802 1.00 97.81 91 TRP A CA 1
ATOM 704 C C . TRP A 1 91 ? 3.531 -5.553 -12.007 1.00 97.81 91 TRP A C 1
ATOM 706 O O . TRP A 1 91 ? 3.486 -6.251 -13.020 1.00 97.81 91 TRP A O 1
ATOM 716 N N . ASN A 1 92 ? 4.333 -4.486 -11.970 1.00 97.06 92 ASN A N 1
ATOM 717 C CA . ASN A 1 92 ? 5.158 -4.062 -13.110 1.00 97.06 92 ASN A CA 1
ATOM 718 C C . ASN A 1 92 ? 4.351 -3.897 -14.420 1.00 97.06 92 ASN A C 1
ATOM 720 O O . ASN A 1 92 ? 4.874 -4.106 -15.517 1.00 97.06 92 ASN A O 1
ATOM 724 N N . LYS A 1 93 ? 3.072 -3.507 -14.320 1.00 95.62 93 LYS A N 1
ATOM 725 C CA . LYS A 1 93 ? 2.114 -3.424 -15.438 1.00 95.62 93 LYS A CA 1
ATOM 726 C C . LYS A 1 93 ? 1.841 -4.766 -16.133 1.00 95.62 93 LYS A C 1
ATOM 728 O O . LYS A 1 93 ? 1.743 -4.792 -17.358 1.00 95.62 93 LYS A O 1
ATOM 733 N N . GLY A 1 94 ? 1.759 -5.855 -15.369 1.00 93.69 94 GLY A N 1
ATOM 734 C CA . GLY A 1 94 ? 1.435 -7.189 -15.891 1.00 93.69 94 GLY A CA 1
ATOM 735 C C . GLY A 1 94 ? 2.562 -7.825 -16.709 1.00 93.69 94 GLY A C 1
ATOM 736 O O . GLY A 1 94 ? 2.312 -8.644 -17.585 1.00 93.69 94 GLY A O 1
ATOM 737 N N . LYS A 1 95 ? 3.812 -7.411 -16.480 1.00 95.12 95 LYS A N 1
ATOM 738 C CA . LYS A 1 95 ? 4.980 -8.041 -17.110 1.00 95.12 95 LYS A CA 1
ATOM 739 C C . LYS A 1 95 ? 5.300 -9.387 -16.463 1.00 95.12 95 LYS A C 1
ATOM 741 O O . LYS A 1 95 ? 4.944 -9.611 -15.311 1.00 95.12 95 LYS A O 1
ATOM 746 N N . ASP A 1 96 ? 6.060 -10.218 -17.174 1.00 93.94 96 ASP A N 1
ATOM 747 C CA . ASP A 1 96 ? 6.445 -11.575 -16.754 1.00 93.94 96 ASP A CA 1
ATOM 748 C C . ASP A 1 96 ? 7.077 -11.645 -15.350 1.00 93.94 96 ASP A C 1
ATOM 750 O O . ASP A 1 96 ? 6.878 -12.614 -14.623 1.00 93.94 96 ASP A O 1
ATOM 754 N N . ASP A 1 97 ? 7.811 -10.608 -14.937 1.00 96.12 97 ASP A N 1
ATOM 755 C CA . ASP A 1 97 ? 8.452 -10.498 -13.621 1.00 96.12 97 ASP A CA 1
ATOM 756 C C . ASP A 1 97 ? 7.593 -9.757 -12.574 1.00 96.12 97 ASP A C 1
ATOM 758 O O . ASP A 1 97 ? 8.065 -9.468 -11.475 1.00 96.12 97 ASP A O 1
ATOM 762 N N . GLY A 1 98 ? 6.328 -9.448 -12.877 1.00 97.19 98 GLY A N 1
ATOM 763 C CA . GLY A 1 98 ? 5.413 -8.697 -12.012 1.00 97.19 98 GLY A CA 1
ATOM 764 C C . GLY A 1 98 ? 5.178 -9.348 -10.648 1.00 97.19 98 GLY A C 1
ATOM 765 O O . GLY A 1 98 ? 5.109 -8.644 -9.640 1.00 97.19 98 GLY A O 1
ATOM 766 N N . TYR A 1 99 ? 5.168 -10.683 -10.591 1.00 97.56 99 TYR A N 1
ATOM 767 C CA . TYR A 1 99 ? 5.107 -11.428 -9.330 1.00 97.56 99 TYR A CA 1
ATOM 768 C C . TYR A 1 99 ? 6.256 -11.040 -8.386 1.00 97.56 99 TYR A C 1
ATOM 770 O O . TYR A 1 99 ? 6.032 -10.756 -7.209 1.00 97.56 99 TYR A O 1
ATOM 778 N N . ASP A 1 100 ? 7.482 -10.920 -8.902 1.00 98.44 100 ASP A N 1
ATOM 779 C CA . ASP A 1 100 ? 8.633 -10.539 -8.084 1.00 98.44 100 ASP A CA 1
ATOM 780 C C . ASP A 1 100 ? 8.527 -9.096 -7.573 1.00 98.44 100 ASP A C 1
ATOM 782 O O . ASP A 1 100 ? 9.024 -8.791 -6.486 1.00 98.44 100 ASP A O 1
ATOM 786 N N . TYR A 1 101 ? 7.882 -8.194 -8.323 1.00 98.44 101 TYR A N 1
ATOM 787 C CA . TYR A 1 101 ? 7.610 -6.828 -7.859 1.00 98.44 101 TYR A CA 1
ATOM 788 C C . TYR A 1 101 ? 6.651 -6.827 -6.670 1.00 98.44 101 TYR A C 1
ATOM 790 O O . TYR A 1 101 ? 6.959 -6.195 -5.656 1.00 98.44 101 TYR A O 1
ATOM 798 N N . VAL A 1 102 ? 5.559 -7.591 -6.754 1.00 98.19 102 VAL A N 1
ATOM 799 C CA . VAL A 1 102 ? 4.583 -7.732 -5.665 1.00 98.19 102 VAL A CA 1
ATOM 800 C C . VAL A 1 102 ? 5.241 -8.301 -4.414 1.00 98.19 102 VAL A C 1
ATOM 802 O O . VAL A 1 102 ? 5.167 -7.684 -3.353 1.00 98.19 102 VAL A O 1
ATOM 805 N N . ILE A 1 103 ? 5.986 -9.404 -4.538 1.00 98.56 103 ILE A N 1
ATOM 806 C CA . ILE A 1 103 ? 6.684 -10.021 -3.400 1.00 98.56 103 ILE A CA 1
ATOM 807 C C . ILE A 1 103 ? 7.713 -9.067 -2.781 1.00 98.56 103 ILE A C 1
ATOM 809 O O . ILE A 1 103 ? 7.889 -9.033 -1.560 1.00 98.56 103 ILE A O 1
ATOM 813 N N . ARG A 1 104 ? 8.426 -8.277 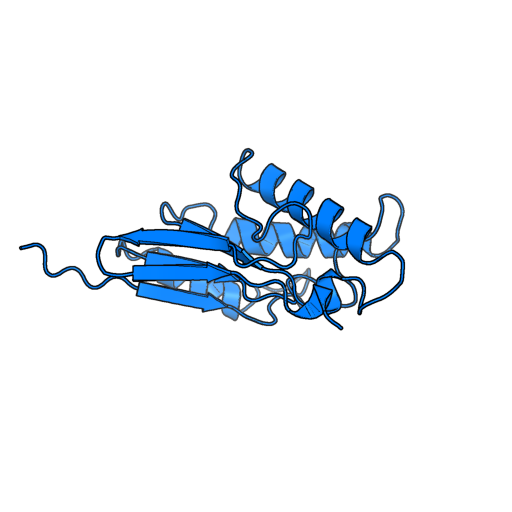-3.594 1.00 98.69 104 ARG A N 1
ATOM 814 C CA . ARG A 1 104 ? 9.354 -7.262 -3.073 1.00 98.69 104 ARG A CA 1
ATOM 815 C C . ARG A 1 104 ? 8.618 -6.172 -2.304 1.00 98.69 104 ARG A C 1
ATOM 817 O O . ARG A 1 104 ? 9.140 -5.720 -1.284 1.00 98.69 104 ARG A O 1
ATOM 824 N N . GLN A 1 105 ? 7.477 -5.723 -2.815 1.00 98.56 105 GLN A N 1
ATOM 825 C CA . GLN A 1 105 ? 6.682 -4.648 -2.234 1.00 98.56 105 GLN A CA 1
ATOM 826 C C . GLN A 1 105 ? 6.026 -5.063 -0.920 1.00 98.56 105 GLN A C 1
ATOM 828 O O . GLN A 1 105 ? 6.188 -4.343 0.063 1.00 98.56 105 GLN A O 1
ATOM 833 N N . GLU A 1 106 ? 5.400 -6.241 -0.882 1.00 98.69 106 GLU A N 1
ATOM 834 C CA . GLU A 1 106 ? 4.878 -6.887 0.328 1.00 98.69 106 GLU A CA 1
ATOM 835 C C . GLU A 1 106 ? 5.957 -6.930 1.415 1.00 98.69 106 GLU A C 1
ATOM 837 O O . GLU A 1 106 ? 5.831 -6.260 2.436 1.00 98.69 106 GLU A O 1
ATOM 842 N N . LYS A 1 107 ? 7.102 -7.569 1.139 1.00 98.81 107 LYS A N 1
ATOM 843 C CA . LYS A 1 107 ? 8.212 -7.673 2.104 1.00 98.81 107 LYS A CA 1
ATOM 844 C C . LYS A 1 107 ? 8.738 -6.321 2.583 1.00 98.81 107 LYS A C 1
ATOM 846 O O . LYS A 1 107 ? 9.227 -6.209 3.706 1.00 98.81 107 LYS A O 1
ATOM 851 N N . TYR A 1 108 ? 8.732 -5.302 1.721 1.00 98.75 108 TYR A N 1
ATOM 852 C CA . TYR A 1 108 ? 9.195 -3.970 2.103 1.00 98.75 108 TYR A CA 1
ATOM 853 C C . TYR A 1 108 ? 8.200 -3.269 3.024 1.00 98.75 108 TYR A C 1
ATOM 855 O O . TYR A 1 108 ? 8.622 -2.674 4.012 1.00 98.75 108 TYR A O 1
ATOM 863 N N . LEU A 1 109 ? 6.907 -3.350 2.712 1.00 98.56 109 LEU A N 1
ATOM 864 C CA . LEU A 1 109 ? 5.841 -2.794 3.536 1.00 98.56 109 LEU A CA 1
ATOM 865 C C . LEU A 1 109 ? 5.766 -3.510 4.882 1.00 98.56 109 LEU A C 1
ATOM 867 O O . LEU A 1 109 ? 5.869 -2.848 5.903 1.00 98.56 109 LEU A O 1
ATOM 871 N N . GLU A 1 110 ? 5.728 -4.839 4.918 1.00 98.50 110 GLU A N 1
ATOM 872 C CA . GLU A 1 110 ? 5.732 -5.579 6.186 1.00 98.50 110 GLU A CA 1
ATOM 873 C C . GLU A 1 110 ? 6.954 -5.227 7.043 1.00 98.50 110 GLU A C 1
ATOM 875 O O . GLU A 1 110 ? 6.832 -5.045 8.249 1.00 98.50 110 GLU A O 1
ATOM 880 N N . LYS A 1 111 ? 8.130 -5.023 6.433 1.00 98.50 111 LYS A N 1
ATOM 881 C CA . LYS A 1 111 ? 9.314 -4.537 7.156 1.00 98.50 111 LYS A CA 1
ATOM 882 C C . LYS A 1 111 ? 9.124 -3.136 7.754 1.00 98.50 111 LYS A C 1
ATOM 884 O O . LYS A 1 111 ? 9.689 -2.870 8.810 1.00 98.50 111 LYS A O 1
ATOM 889 N N . LEU A 1 112 ? 8.423 -2.229 7.072 1.00 98.38 112 LEU A N 1
ATOM 890 C CA . LEU A 1 112 ? 8.123 -0.898 7.612 1.00 98.38 112 LEU A CA 1
ATOM 891 C C . LEU A 1 112 ? 7.139 -0.971 8.784 1.00 98.38 112 LEU A C 1
ATOM 893 O O . LEU A 1 112 ? 7.260 -0.170 9.698 1.00 98.38 112 LEU A O 1
ATOM 897 N N . PHE A 1 113 ? 6.223 -1.939 8.766 1.00 98.00 113 PHE A N 1
ATOM 898 C CA . PHE A 1 113 ? 5.195 -2.158 9.786 1.00 98.00 113 PHE A CA 1
ATOM 899 C C . PHE A 1 113 ? 5.588 -3.269 10.781 1.00 98.00 113 PHE A C 1
ATOM 901 O O . PHE A 1 113 ? 4.750 -4.068 11.193 1.00 98.00 113 PHE A O 1
ATOM 908 N N . ASP A 1 114 ? 6.876 -3.361 11.132 1.00 97.25 114 ASP A N 1
ATOM 909 C CA . ASP A 1 114 ? 7.411 -4.276 12.156 1.00 97.25 114 ASP A CA 1
ATOM 910 C C . ASP A 1 114 ? 7.006 -5.760 11.997 1.00 97.25 114 ASP A C 1
ATOM 912 O O . ASP A 1 114 ? 6.851 -6.505 12.964 1.00 97.25 114 ASP A O 1
ATOM 916 N N . GLY A 1 115 ? 6.860 -6.216 10.751 1.00 97.38 115 GLY A N 1
ATOM 917 C CA . GLY A 1 115 ? 6.492 -7.586 10.393 1.00 97.38 115 GLY A CA 1
ATOM 918 C C . GLY A 1 115 ? 4.987 -7.865 10.382 1.00 97.38 115 GLY A C 1
ATOM 919 O O . GLY A 1 115 ? 4.594 -9.023 10.241 1.00 97.38 115 GLY A O 1
ATOM 920 N N . ALA A 1 116 ? 4.135 -6.847 10.529 1.00 97.12 116 ALA A N 1
ATOM 921 C CA . ALA A 1 116 ? 2.691 -7.013 10.419 1.00 97.12 116 ALA A CA 1
ATOM 922 C C . ALA A 1 116 ? 2.288 -7.405 8.989 1.00 97.12 116 ALA A C 1
ATOM 924 O O . ALA A 1 116 ? 2.690 -6.753 8.026 1.00 97.12 116 ALA A O 1
ATOM 925 N N . ASN A 1 117 ? 1.438 -8.429 8.856 1.00 96.94 117 ASN A N 1
ATOM 926 C CA . ASN A 1 117 ? 0.856 -8.816 7.571 1.00 96.94 117 ASN A CA 1
ATOM 927 C C . ASN A 1 117 ? -0.222 -7.804 7.156 1.00 96.94 117 ASN A C 1
ATOM 929 O O . ASN A 1 117 ? -1.390 -7.921 7.538 1.00 96.94 117 ASN A O 1
ATOM 933 N N . ILE A 1 118 ? 0.206 -6.800 6.397 1.00 97.62 118 ILE A N 1
ATOM 934 C CA . ILE A 1 118 ? -0.631 -5.696 5.919 1.00 97.62 118 ILE A CA 1
ATOM 935 C C . ILE A 1 118 ? -0.861 -5.731 4.407 1.00 97.62 118 ILE A C 1
ATOM 937 O O . ILE A 1 118 ? -1.697 -4.981 3.916 1.00 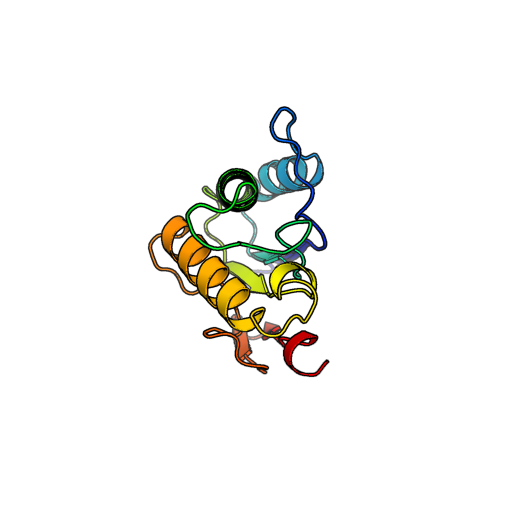97.62 118 ILE A O 1
ATOM 941 N N . TYR A 1 119 ? -0.136 -6.566 3.656 1.00 98.31 119 TYR A N 1
ATOM 942 C CA . TYR A 1 119 ? -0.261 -6.651 2.201 1.00 98.31 119 TYR A CA 1
ATOM 943 C C . TYR A 1 119 ? -1.109 -7.863 1.828 1.00 98.31 119 TYR A C 1
ATOM 945 O O . TYR A 1 119 ? -0.701 -9.008 2.017 1.00 98.31 119 TYR A O 1
ATOM 953 N N . LEU A 1 120 ? -2.313 -7.613 1.325 1.00 97.94 120 LEU A N 1
ATOM 954 C CA . LEU A 1 120 ? -3.323 -8.636 1.113 1.00 97.94 120 LEU A CA 1
ATOM 955 C C . LEU A 1 120 ? -3.824 -8.637 -0.339 1.00 97.94 120 LEU A C 1
ATOM 957 O O . LEU A 1 120 ? -4.014 -7.576 -0.929 1.00 97.94 120 LEU A O 1
ATOM 961 N N . PRO A 1 121 ? -4.139 -9.811 -0.905 1.00 97.75 121 PRO A N 1
ATOM 962 C CA . PRO A 1 121 ? -3.755 -11.142 -0.437 1.00 97.75 121 PRO A CA 1
ATOM 963 C 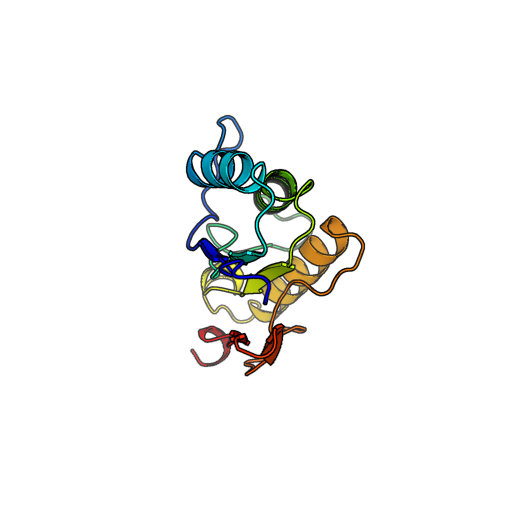C . PRO A 1 121 ? -2.226 -11.329 -0.446 1.00 97.75 121 PRO A C 1
ATOM 965 O O . PRO A 1 121 ? -1.548 -10.912 -1.383 1.00 97.75 121 PRO A O 1
ATOM 968 N N . SER A 1 122 ? -1.699 -11.973 0.594 1.00 97.88 122 SER A N 1
ATOM 969 C CA . SER A 1 122 ? -0.259 -12.208 0.754 1.00 97.88 122 SER A CA 1
ATOM 970 C C . SER A 1 122 ? 0.302 -13.145 -0.321 1.00 97.88 122 SER A C 1
ATOM 972 O O . SER A 1 122 ? -0.433 -13.939 -0.916 1.00 97.88 122 SER A O 1
ATOM 974 N N . ASN A 1 123 ? 1.618 -13.110 -0.524 1.00 97.19 123 ASN A N 1
ATOM 975 C CA . ASN A 1 123 ? 2.365 -13.950 -1.466 1.00 97.19 123 ASN A CA 1
ATOM 976 C C . ASN A 1 123 ? 1.885 -13.847 -2.923 1.00 97.19 123 ASN A C 1
ATOM 978 O O . ASN A 1 123 ? 1.944 -14.821 -3.675 1.00 97.19 123 ASN A O 1
ATOM 982 N N . GLY A 1 124 ? 1.358 -12.685 -3.318 1.00 94.50 124 GLY A N 1
ATOM 983 C CA . GLY A 1 124 ? 0.822 -12.470 -4.663 1.00 94.50 124 GLY A CA 1
ATOM 984 C C . GLY A 1 124 ? -0.356 -13.383 -5.019 1.00 94.50 124 GLY A C 1
ATOM 985 O O . GLY A 1 124 ? -0.621 -13.589 -6.201 1.00 94.50 124 GLY A O 1
ATOM 986 N N . CYS A 1 125 ? -1.056 -13.955 -4.034 1.00 96.75 125 CYS A N 1
ATOM 987 C CA . CYS A 1 125 ? -2.226 -14.787 -4.293 1.00 96.75 125 CYS A CA 1
ATOM 988 C C . CYS A 1 125 ? -3.376 -13.968 -4.921 1.00 96.75 125 CYS A C 1
ATOM 990 O O . CYS A 1 125 ? -3.534 -12.787 -4.601 1.00 96.75 125 CYS A O 1
ATOM 992 N N . PRO A 1 126 ? -4.244 -14.590 -5.746 1.00 95.12 126 PRO A N 1
ATOM 993 C CA . PRO A 1 126 ? -5.420 -13.923 -6.319 1.00 95.12 126 PRO A CA 1
ATOM 994 C C . PRO A 1 126 ? -6.463 -13.508 -5.265 1.00 95.12 126 PRO A C 1
ATOM 996 O O . PRO A 1 126 ? -7.294 -12.636 -5.514 1.00 95.12 126 PRO A O 1
ATOM 999 N N . GLY A 1 127 ? -6.432 -14.125 -4.080 1.00 93.75 127 GLY A N 1
ATOM 1000 C CA . GLY A 1 127 ? -7.523 -14.067 -3.107 1.00 93.75 127 GLY A CA 1
ATOM 1001 C C . GLY A 1 127 ? -8.633 -15.083 -3.437 1.00 93.75 127 GLY A C 1
ATOM 1002 O O . GLY A 1 127 ? -8.381 -16.022 -4.195 1.00 93.75 127 GLY A O 1
ATOM 1003 N N . PRO A 1 128 ? -9.847 -14.924 -2.875 1.00 96.19 128 PRO A N 1
ATOM 1004 C CA . PRO A 1 128 ? -10.223 -13.890 -1.913 1.00 96.19 128 PRO A CA 1
ATOM 1005 C C . PRO A 1 128 ? -9.508 -14.071 -0.570 1.00 96.19 128 PRO A C 1
ATOM 1007 O O . PRO A 1 128 ? -9.282 -15.189 -0.109 1.00 96.19 128 PRO A O 1
ATOM 1010 N N . LYS A 1 129 ? -9.156 -12.957 0.073 1.00 97.50 129 LYS A N 1
ATOM 1011 C CA . LYS A 1 129 ? -8.673 -12.932 1.452 1.00 97.50 129 LYS A CA 1
ATOM 1012 C C . LYS A 1 129 ? -9.664 -12.170 2.318 1.00 97.50 129 LYS A C 1
ATOM 1014 O O . LYS A 1 129 ? -9.792 -10.956 2.203 1.00 97.50 129 LYS A O 1
ATOM 1019 N N . GLU A 1 130 ? -10.333 -12.898 3.198 1.00 97.38 130 GLU A N 1
ATOM 1020 C CA . GLU A 1 130 ? -11.236 -12.321 4.189 1.00 97.38 130 GLU A CA 1
ATOM 1021 C C . GLU A 1 130 ? -10.455 -11.736 5.372 1.00 97.38 130 GLU A C 1
ATOM 1023 O O . GLU A 1 130 ? -9.484 -12.325 5.868 1.00 97.38 130 GLU A O 1
ATOM 1028 N N . VAL A 1 131 ? -10.898 -10.563 5.819 1.00 95.44 131 VAL A N 1
ATOM 1029 C CA . VAL A 1 131 ? -10.412 -9.855 6.998 1.00 95.44 131 VAL A CA 1
ATOM 1030 C C . VAL A 1 131 ? -11.621 -9.408 7.806 1.00 95.44 131 VAL A C 1
ATOM 1032 O O . VAL A 1 131 ? -12.259 -8.403 7.488 1.00 95.44 131 VAL A O 1
ATOM 1035 N N . SER A 1 132 ? -11.926 -10.140 8.873 1.00 94.75 132 SER A N 1
ATOM 1036 C CA . SER A 1 132 ? -12.937 -9.720 9.841 1.00 94.75 132 SER A CA 1
ATOM 1037 C C . SER A 1 132 ? -12.476 -8.440 10.543 1.00 94.75 132 SER A C 1
ATOM 1039 O O . SER A 1 132 ? -11.321 -8.328 10.987 1.00 94.75 132 SER A O 1
ATOM 1041 N N . ILE A 1 133 ? -13.364 -7.450 10.593 1.00 92.38 133 ILE A N 1
ATOM 1042 C CA . ILE A 1 133 ? -13.115 -6.153 11.225 1.00 92.38 133 ILE A CA 1
ATOM 1043 C C . ILE A 1 133 ? -13.861 -6.065 12.549 1.00 92.38 133 ILE A C 1
ATOM 1045 O O . ILE A 1 133 ? -13.247 -5.759 13.568 1.00 92.38 133 ILE A O 1
ATOM 1049 N N . ASN A 1 134 ? -15.148 -6.394 12.532 1.00 90.19 134 ASN A N 1
ATOM 1050 C CA . ASN A 1 134 ? -16.015 -6.559 13.695 1.00 90.19 134 ASN A CA 1
ATOM 1051 C C . ASN A 1 134 ? -17.192 -7.481 13.308 1.00 90.19 134 ASN A C 1
ATOM 1053 O O . ASN A 1 134 ? -17.186 -8.050 12.214 1.00 90.19 134 ASN A O 1
ATOM 1057 N N . ASP A 1 135 ? -18.179 -7.628 14.192 1.00 90.62 135 ASP A N 1
ATOM 1058 C CA . ASP A 1 135 ? -19.329 -8.523 13.987 1.00 90.62 135 ASP A CA 1
ATOM 1059 C C . ASP A 1 135 ? -20.210 -8.128 12.785 1.00 90.62 135 ASP A C 1
ATOM 1061 O O . ASP A 1 135 ? -20.886 -8.982 12.213 1.00 90.62 135 ASP A O 1
ATOM 1065 N N . ASP A 1 136 ? -20.149 -6.863 12.357 1.00 92.06 136 ASP A N 1
ATOM 1066 C CA . ASP A 1 136 ? -20.987 -6.298 11.295 1.00 92.06 136 ASP A CA 1
ATOM 1067 C C . ASP A 1 136 ? -20.222 -6.042 9.980 1.00 92.06 136 ASP A C 1
ATOM 1069 O O . ASP A 1 136 ? -20.832 -5.733 8.953 1.00 92.06 136 ASP A O 1
ATOM 1073 N N . LEU A 1 137 ? -18.885 -6.156 9.977 1.00 94.19 137 LEU A N 1
ATOM 1074 C CA . LEU A 1 137 ? -18.035 -5.798 8.838 1.00 94.19 137 LEU A CA 1
ATOM 1075 C C . LEU A 1 137 ? -16.912 -6.814 8.589 1.00 94.19 137 LEU A C 1
ATOM 1077 O O . LEU A 1 137 ? -16.030 -7.043 9.422 1.00 94.19 137 LEU A O 1
ATOM 1081 N N . THR A 1 138 ? -16.879 -7.338 7.363 1.00 96.50 138 THR A N 1
ATOM 1082 C CA . THR A 1 138 ? -15.764 -8.120 6.811 1.00 96.50 138 THR A CA 1
ATOM 1083 C C . THR A 1 138 ? -15.280 -7.486 5.512 1.00 96.50 138 THR A C 1
ATOM 1085 O O . THR A 1 138 ? -16.076 -7.175 4.628 1.00 96.50 138 THR A O 1
ATOM 1088 N N . ILE A 1 139 ? -13.965 -7.314 5.386 1.00 96.25 139 ILE A N 1
ATOM 1089 C CA . ILE A 1 139 ? -13.314 -6.889 4.143 1.00 96.25 139 ILE A CA 1
ATOM 1090 C C . ILE A 1 139 ? -12.889 -8.135 3.369 1.00 96.25 139 ILE A C 1
ATOM 1092 O O . ILE A 1 139 ? -12.285 -9.044 3.937 1.00 96.25 139 ILE A O 1
ATOM 1096 N N . VAL A 1 140 ? -13.154 -8.156 2.063 1.00 97.69 140 VAL A N 1
ATOM 1097 C CA . VAL A 1 140 ? -12.680 -9.203 1.152 1.00 97.69 140 VAL A CA 1
ATOM 1098 C C . VAL A 1 140 ? -11.690 -8.584 0.170 1.00 97.69 140 VAL A C 1
ATOM 1100 O O . VAL A 1 140 ? -12.080 -7.849 -0.733 1.00 97.69 140 VAL A O 1
ATOM 1103 N N . ALA A 1 141 ? -10.401 -8.867 0.355 1.00 97.19 141 ALA A N 1
ATOM 1104 C CA . ALA A 1 141 ? -9.342 -8.413 -0.540 1.00 97.19 141 ALA A CA 1
ATOM 1105 C C . ALA A 1 141 ? -9.167 -9.395 -1.707 1.00 97.19 141 ALA A C 1
ATOM 1107 O O . ALA A 1 141 ? -9.058 -10.608 -1.506 1.00 97.19 141 ALA A O 1
ATOM 1108 N N . ILE A 1 142 ? -9.122 -8.867 -2.928 1.00 96.88 142 ILE A N 1
ATOM 1109 C CA . ILE A 1 142 ? -8.942 -9.633 -4.165 1.00 96.88 142 ILE A CA 1
ATOM 1110 C C . ILE A 1 142 ? -7.829 -8.964 -4.966 1.00 96.88 142 ILE A C 1
ATOM 1112 O O . ILE A 1 142 ? -7.845 -7.751 -5.161 1.00 96.88 142 ILE A O 1
ATOM 1116 N N . ASN A 1 143 ? -6.879 -9.759 -5.447 1.00 95.44 143 ASN A N 1
ATOM 1117 C CA . ASN A 1 143 ? -5.831 -9.299 -6.345 1.00 95.44 143 ASN A CA 1
ATOM 1118 C C . ASN A 1 143 ? -6.308 -9.469 -7.787 1.00 95.44 143 ASN A C 1
ATOM 1120 O O . ASN A 1 143 ? -6.121 -10.517 -8.406 1.00 95.44 143 ASN A O 1
ATOM 1124 N N . THR A 1 144 ? -6.998 -8.456 -8.302 1.00 94.00 144 THR A N 1
ATOM 1125 C CA . THR A 1 144 ? -7.626 -8.521 -9.628 1.00 94.00 144 THR A CA 1
ATOM 1126 C C . THR A 1 144 ? -6.602 -8.612 -10.753 1.00 94.00 144 THR A C 1
ATOM 1128 O O . THR A 1 144 ? -6.846 -9.319 -11.726 1.00 94.00 144 THR A O 1
ATOM 1131 N N . GLN A 1 145 ? -5.438 -7.976 -10.598 1.00 93.75 145 GLN A N 1
ATOM 1132 C CA . GLN A 1 145 ? -4.373 -8.018 -11.599 1.00 93.75 145 GLN A CA 1
ATOM 1133 C C . GLN A 1 145 ? -3.810 -9.426 -11.817 1.00 93.75 145 GLN A C 1
ATOM 1135 O O . GLN A 1 145 ? -3.330 -9.714 -12.905 1.00 93.75 145 GLN A O 1
ATOM 1140 N N . TRP A 1 146 ? -3.895 -10.321 -10.831 1.00 92.75 146 TRP A N 1
ATOM 1141 C CA . TRP A 1 146 ? -3.452 -11.708 -10.997 1.00 92.75 146 TRP A CA 1
ATOM 1142 C C . TRP A 1 146 ? -4.144 -12.420 -12.176 1.00 92.75 146 TRP A C 1
ATOM 1144 O O . TRP A 1 146 ? -3.568 -13.314 -12.787 1.00 92.75 146 TRP A O 1
ATOM 1154 N N . TRP A 1 147 ? -5.383 -12.032 -12.494 1.00 87.50 147 TRP A N 1
ATOM 1155 C CA . TRP A 1 147 ? -6.223 -12.682 -13.505 1.00 87.50 147 TRP A CA 1
ATOM 1156 C C . TRP A 1 147 ? -6.053 -12.137 -14.929 1.00 87.50 147 TRP A C 1
ATOM 1158 O O . TRP A 1 147 ? -6.669 -12.683 -15.847 1.00 87.50 147 TRP A O 1
ATOM 1168 N N . ILE A 1 148 ? -5.296 -11.049 -15.104 1.00 84.00 148 ILE A N 1
ATOM 1169 C CA . ILE A 1 148 ? -5.196 -10.273 -16.351 1.00 84.00 148 ILE A CA 1
ATOM 1170 C C . ILE A 1 148 ? -3.756 -10.300 -16.847 1.00 84.00 148 ILE A C 1
ATOM 1172 O O . ILE A 1 148 ? -3.571 -10.623 -18.040 1.00 84.00 148 ILE A O 1
#